Protein AF-A0A927Y2B6-F1 (afdb_monomer_lite)

Structure (mmCIF, N/CA/C/O backbone):
data_AF-A0A927Y2B6-F1
#
_entry.id   AF-A0A927Y2B6-F1
#
loop_
_atom_site.group_PDB
_atom_site.id
_atom_site.type_symbol
_atom_site.label_atom_id
_atom_site.label_alt_id
_atom_site.label_comp_id
_atom_site.label_asym_id
_atom_site.label_entity_id
_atom_site.label_seq_id
_atom_site.pdbx_PDB_ins_code
_atom_site.Cartn_x
_atom_site.Cartn_y
_atom_site.Cartn_z
_atom_site.occupancy
_atom_site.B_iso_or_equiv
_atom_site.auth_seq_id
_atom_site.auth_comp_id
_atom_site.auth_asym_id
_atom_site.auth_atom_id
_atom_site.pdbx_PDB_model_num
ATOM 1 N N . MET A 1 1 ? -0.786 -13.698 13.582 1.00 65.38 1 MET A N 1
ATOM 2 C CA . MET A 1 1 ? 0.323 -12.720 13.621 1.00 65.38 1 MET A CA 1
ATOM 3 C C . MET A 1 1 ? 1.302 -12.935 12.470 1.00 65.38 1 MET A C 1
ATOM 5 O O . MET A 1 1 ? 1.531 -11.991 11.744 1.00 65.38 1 MET A O 1
ATOM 9 N N . SER A 1 2 ? 1.795 -14.148 12.196 1.00 82.44 2 SER A N 1
ATOM 10 C CA . SER A 1 2 ? 2.777 -14.386 11.114 1.00 82.44 2 SER A CA 1
ATOM 11 C C . SER A 1 2 ? 2.310 -14.016 9.692 1.00 82.44 2 SER A C 1
ATOM 13 O O . SER A 1 2 ? 3.131 -13.659 8.855 1.00 82.44 2 SER A O 1
ATOM 15 N N . LEU A 1 3 ? 1.000 -14.056 9.417 1.00 90.75 3 LEU A N 1
ATOM 16 C CA . LEU A 1 3 ? 0.441 -13.730 8.095 1.00 90.75 3 LEU A CA 1
ATOM 17 C C . LEU A 1 3 ? 0.601 -12.257 7.695 1.00 90.75 3 LEU A C 1
ATOM 19 O O . LEU A 1 3 ? 0.857 -11.987 6.526 1.00 90.75 3 LEU A O 1
ATOM 23 N N . VAL A 1 4 ? 0.476 -11.311 8.635 1.00 93.31 4 VAL A N 1
ATOM 24 C CA . VAL A 1 4 ? 0.615 -9.881 8.303 1.00 93.31 4 VAL A CA 1
ATOM 25 C C . VAL A 1 4 ? 2.037 -9.574 7.844 1.00 93.31 4 VAL A C 1
ATOM 27 O O . VAL A 1 4 ? 2.218 -8.938 6.815 1.00 93.31 4 VAL A O 1
ATOM 30 N N . ILE A 1 5 ? 3.027 -10.136 8.545 1.00 93.19 5 ILE A N 1
ATOM 31 C CA . ILE A 1 5 ? 4.451 -9.988 8.230 1.00 93.19 5 ILE A CA 1
ATOM 32 C C . ILE A 1 5 ? 4.750 -10.607 6.864 1.00 93.19 5 ILE A C 1
ATOM 34 O O . ILE A 1 5 ? 5.457 -10.019 6.053 1.00 93.19 5 ILE A O 1
ATOM 38 N N . PHE A 1 6 ? 4.183 -11.783 6.579 1.00 94.88 6 PHE A N 1
ATOM 39 C CA . PHE A 1 6 ? 4.330 -12.418 5.273 1.00 94.88 6 PHE A CA 1
ATOM 40 C C . PHE A 1 6 ? 3.824 -11.515 4.136 1.00 94.88 6 PHE A C 1
ATOM 42 O O . PHE A 1 6 ? 4.556 -11.278 3.174 1.00 94.88 6 PHE A O 1
ATOM 49 N N . PHE A 1 7 ? 2.609 -10.967 4.255 1.00 95.88 7 PHE A N 1
ATOM 50 C CA . PHE A 1 7 ? 2.065 -10.076 3.229 1.00 95.88 7 PHE A CA 1
ATOM 51 C C . PHE A 1 7 ? 2.805 -8.743 3.134 1.00 95.88 7 PHE A C 1
ATOM 53 O O . PHE A 1 7 ? 2.970 -8.232 2.032 1.00 95.88 7 PHE A O 1
ATOM 60 N N . GLU A 1 8 ? 3.283 -8.203 4.250 1.00 94.88 8 GLU A N 1
ATOM 61 C CA . GLU A 1 8 ? 4.095 -6.989 4.279 1.00 94.88 8 GLU A CA 1
ATOM 62 C C . GLU A 1 8 ? 5.426 -7.180 3.536 1.00 94.88 8 GLU A C 1
ATOM 64 O O . GLU A 1 8 ? 5.785 -6.366 2.684 1.00 94.88 8 GLU A O 1
ATOM 69 N N . ILE A 1 9 ? 6.122 -8.298 3.768 1.00 95.38 9 ILE A N 1
ATOM 70 C CA . ILE A 1 9 ? 7.358 -8.627 3.044 1.00 95.38 9 ILE A CA 1
ATOM 71 C C . ILE A 1 9 ? 7.073 -8.809 1.551 1.00 95.38 9 ILE A C 1
ATOM 73 O O . ILE A 1 9 ? 7.787 -8.251 0.716 1.00 95.38 9 ILE A O 1
ATOM 77 N N . MET A 1 10 ? 6.016 -9.550 1.195 1.00 96.00 10 MET A N 1
ATOM 78 C CA . MET A 1 10 ? 5.612 -9.685 -0.207 1.00 96.00 10 MET A CA 1
ATOM 79 C C . MET A 1 10 ? 5.349 -8.317 -0.835 1.00 96.00 10 MET A C 1
ATOM 81 O O . MET A 1 10 ? 5.866 -8.023 -1.908 1.00 96.00 10 MET A O 1
ATOM 85 N N . PHE A 1 11 ? 4.584 -7.465 -0.159 1.00 96.62 11 PHE A N 1
ATOM 86 C CA . PHE A 1 11 ? 4.267 -6.121 -0.618 1.00 96.62 11 PHE A CA 1
ATOM 87 C C . PHE A 1 11 ? 5.531 -5.306 -0.929 1.00 96.62 11 PHE A C 1
ATOM 89 O O . PHE A 1 11 ? 5.632 -4.747 -2.023 1.00 96.62 11 PHE A O 1
ATOM 96 N N . VAL A 1 12 ? 6.522 -5.302 -0.033 1.00 95.62 12 VAL A N 1
ATOM 97 C CA . VAL A 1 12 ? 7.794 -4.592 -0.251 1.00 95.62 12 VAL A CA 1
ATOM 98 C C . VAL A 1 12 ? 8.543 -5.141 -1.471 1.00 95.62 12 VAL A C 1
ATOM 100 O O . VAL A 1 12 ? 9.020 -4.362 -2.298 1.00 95.62 12 VAL A O 1
ATOM 103 N N . ILE A 1 13 ? 8.596 -6.467 -1.643 1.00 95.25 13 ILE A N 1
ATOM 104 C CA . ILE A 1 13 ? 9.233 -7.099 -2.811 1.00 95.25 13 ILE A CA 1
ATOM 105 C C . ILE A 1 13 ? 8.522 -6.692 -4.111 1.00 95.25 13 ILE A C 1
ATOM 107 O O . ILE A 1 13 ? 9.174 -6.321 -5.091 1.00 95.25 13 ILE A O 1
ATOM 111 N N . PHE A 1 14 ? 7.187 -6.713 -4.123 1.00 94.62 14 PHE A N 1
ATOM 112 C CA . PHE A 1 14 ? 6.390 -6.323 -5.287 1.00 94.62 14 PHE A CA 1
ATOM 113 C C . PHE A 1 14 ? 6.544 -4.836 -5.625 1.00 94.62 14 PHE A C 1
ATOM 115 O O . PHE A 1 14 ? 6.650 -4.497 -6.805 1.00 94.62 14 PHE A O 1
ATOM 122 N N . ILE A 1 15 ? 6.620 -3.953 -4.623 1.00 95.38 15 ILE A N 1
ATOM 123 C CA . ILE A 1 15 ? 6.958 -2.540 -4.841 1.00 95.38 15 ILE A CA 1
ATOM 124 C C . ILE A 1 15 ? 8.330 -2.404 -5.488 1.00 95.38 15 ILE A C 1
ATOM 126 O O . ILE A 1 15 ? 8.463 -1.644 -6.445 1.00 95.38 15 ILE A O 1
ATOM 130 N N . GLY A 1 16 ? 9.331 -3.143 -5.004 1.00 91.62 16 GLY A N 1
ATOM 131 C CA . GLY A 1 16 ? 10.666 -3.140 -5.595 1.00 91.62 16 GLY A CA 1
ATOM 132 C C . GLY A 1 16 ? 10.625 -3.524 -7.073 1.00 91.62 16 GLY A C 1
ATOM 133 O O . GLY A 1 16 ? 11.117 -2.784 -7.92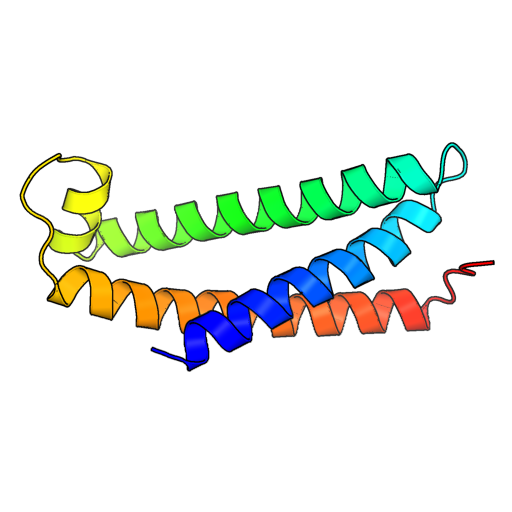1 1.00 91.62 16 GLY A O 1
ATOM 134 N N . TYR A 1 17 ? 9.956 -4.631 -7.400 1.00 90.31 17 TYR A N 1
ATOM 135 C CA . TYR A 1 17 ? 9.837 -5.113 -8.776 1.00 90.31 17 TYR A CA 1
ATOM 136 C C . TYR A 1 17 ? 9.110 -4.121 -9.698 1.00 90.31 17 TYR A C 1
ATOM 138 O O . TYR A 1 17 ? 9.604 -3.776 -10.772 1.00 90.31 17 TYR A O 1
ATOM 146 N N . VAL A 1 18 ? 7.953 -3.612 -9.269 1.00 92.06 18 VAL A N 1
ATOM 147 C CA . VAL A 1 18 ? 7.174 -2.638 -10.049 1.00 92.06 18 VAL A CA 1
ATOM 148 C C . VAL A 1 18 ? 7.926 -1.307 -10.176 1.00 92.06 18 VAL A C 1
ATOM 150 O O . VAL A 1 18 ? 7.919 -0.701 -11.248 1.00 92.06 18 VAL A O 1
ATOM 153 N N . GLY A 1 19 ? 8.616 -0.875 -9.120 1.00 91.00 19 GLY A N 1
ATOM 154 C CA . GLY A 1 19 ? 9.465 0.314 -9.111 1.00 91.00 19 GLY A CA 1
ATOM 155 C C . GLY A 1 19 ? 10.624 0.214 -10.102 1.00 91.00 19 GLY A C 1
ATOM 156 O O . GLY A 1 19 ? 10.861 1.170 -10.839 1.00 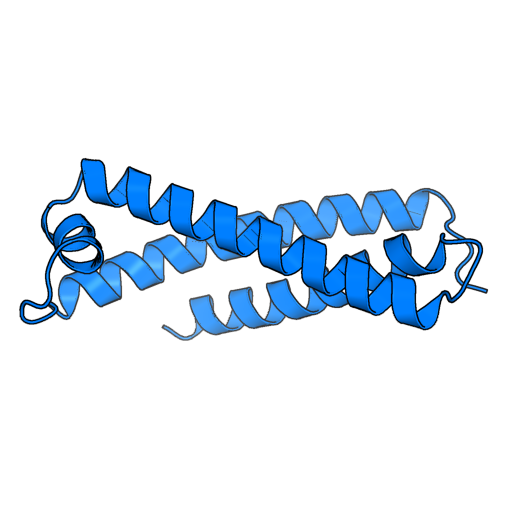91.00 19 GLY A O 1
ATOM 157 N N . ILE A 1 20 ? 11.276 -0.953 -10.191 1.00 89.81 20 ILE A N 1
ATOM 158 C CA . ILE A 1 20 ? 12.304 -1.245 -11.204 1.00 89.81 20 ILE A CA 1
ATOM 159 C C . ILE A 1 20 ? 11.724 -1.110 -12.607 1.00 89.81 20 ILE A C 1
ATOM 161 O O . ILE A 1 20 ? 12.234 -0.319 -13.394 1.00 89.81 20 ILE A O 1
ATOM 165 N N . ILE A 1 21 ? 10.628 -1.808 -12.918 1.00 87.69 21 ILE A N 1
ATOM 166 C CA . ILE A 1 21 ? 10.056 -1.772 -14.273 1.00 87.69 21 ILE A CA 1
ATOM 167 C C . ILE A 1 21 ? 9.660 -0.343 -14.677 1.00 87.69 21 ILE A C 1
ATOM 169 O O . ILE A 1 21 ? 9.921 0.092 -15.799 1.00 87.69 21 ILE A O 1
ATOM 173 N N . LEU A 1 22 ? 9.030 0.407 -13.771 1.00 87.19 22 LEU A N 1
ATOM 174 C CA . LEU A 1 22 ? 8.575 1.766 -14.061 1.00 87.19 22 LEU A CA 1
ATOM 175 C C . LEU A 1 22 ? 9.727 2.769 -14.148 1.00 87.19 22 LEU A C 1
ATOM 177 O O . LEU A 1 22 ? 9.718 3.623 -15.033 1.00 87.19 22 LEU A O 1
ATOM 181 N N . GLY A 1 23 ? 10.716 2.674 -13.260 1.00 84.44 23 GLY A N 1
ATOM 182 C CA . GLY A 1 23 ? 11.858 3.583 -13.248 1.00 84.44 23 GLY A CA 1
ATOM 183 C C . GLY A 1 23 ? 12.844 3.334 -14.385 1.00 84.44 23 GLY A C 1
ATOM 184 O O . GLY A 1 23 ? 13.397 4.290 -14.927 1.00 84.44 23 GLY A O 1
ATOM 185 N N . TYR A 1 24 ? 13.017 2.080 -14.810 1.00 83.62 24 TYR A N 1
ATOM 186 C CA . TYR A 1 24 ? 13.915 1.732 -15.913 1.00 83.62 24 TYR A CA 1
ATOM 187 C C . TYR A 1 24 ? 13.407 2.214 -17.280 1.00 83.62 24 TYR A C 1
ATOM 189 O O . TYR A 1 24 ? 14.197 2.427 -18.197 1.00 83.62 24 TYR A O 1
ATOM 197 N N . LYS A 1 25 ? 12.099 2.489 -17.400 1.00 75.81 25 LYS A N 1
ATOM 198 C CA . LYS A 1 25 ? 11.495 3.140 -18.574 1.00 75.81 25 LYS A CA 1
ATOM 199 C C . LYS A 1 25 ? 11.976 4.592 -18.775 1.00 75.81 25 LYS A C 1
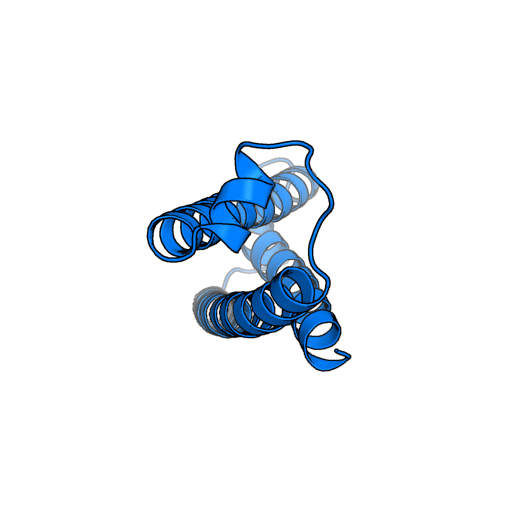ATOM 201 O O . LYS A 1 25 ? 11.739 5.176 -19.831 1.00 75.81 25 LYS A O 1
ATOM 206 N N . SER A 1 26 ? 12.613 5.207 -17.777 1.00 72.94 26 SER A N 1
ATOM 207 C CA . SER A 1 26 ? 13.091 6.590 -17.864 1.00 72.94 26 SER A CA 1
ATOM 208 C C . SER A 1 26 ? 14.347 6.722 -18.736 1.00 72.94 26 SER A C 1
ATOM 210 O O . SER A 1 26 ? 15.276 5.924 -18.646 1.00 72.94 26 SER A O 1
ATOM 212 N N . ASN A 1 27 ? 14.405 7.776 -19.555 1.00 67.25 27 ASN A N 1
ATOM 213 C CA . ASN A 1 27 ? 15.481 7.998 -20.532 1.00 67.25 27 ASN A CA 1
ATOM 214 C C . ASN A 1 27 ? 16.810 8.479 -19.912 1.00 67.25 27 ASN A C 1
ATOM 216 O O . ASN A 1 27 ? 17.849 8.415 -20.565 1.00 67.25 27 ASN A O 1
ATOM 220 N N . LYS A 1 28 ? 16.800 9.002 -18.676 1.00 75.19 28 LYS A N 1
ATOM 221 C CA . LYS A 1 28 ? 17.997 9.512 -17.981 1.00 75.19 28 LYS A CA 1
ATOM 222 C C . LYS A 1 28 ? 18.069 8.958 -16.561 1.00 75.19 28 LYS A C 1
ATOM 224 O O . LYS A 1 28 ? 17.061 8.919 -15.864 1.00 75.19 28 LYS A O 1
ATOM 229 N N . ASN A 1 29 ? 19.275 8.580 -16.131 1.00 78.25 29 ASN A N 1
ATOM 230 C CA . ASN A 1 29 ? 19.575 8.091 -14.780 1.00 78.25 29 ASN A CA 1
ATOM 231 C C . ASN A 1 29 ? 18.625 6.968 -14.312 1.00 78.25 29 ASN A C 1
ATOM 233 O O . ASN A 1 29 ? 18.021 7.067 -13.242 1.00 78.25 29 ASN A O 1
ATOM 237 N N . LYS A 1 30 ? 18.519 5.889 -15.109 1.00 80.75 30 LYS A N 1
ATOM 238 C CA . LYS A 1 30 ? 17.637 4.723 -14.874 1.00 80.75 30 LYS A CA 1
ATOM 239 C C . LYS A 1 30 ? 17.679 4.207 -13.424 1.00 80.75 30 LYS A C 1
ATOM 241 O O . LYS A 1 30 ? 16.639 3.909 -12.838 1.00 80.75 30 LYS A O 1
ATOM 246 N N . MET A 1 31 ? 18.872 4.165 -12.822 1.00 82.62 31 MET A N 1
ATOM 247 C CA . MET A 1 31 ? 19.072 3.731 -11.434 1.00 82.62 31 MET A CA 1
ATOM 248 C C . MET A 1 31 ? 18.393 4.666 -10.422 1.00 82.62 31 MET A C 1
ATOM 250 O O . MET A 1 31 ? 17.623 4.206 -9.582 1.00 82.62 31 MET A O 1
ATOM 254 N N . LEU A 1 32 ? 18.614 5.980 -10.527 1.00 87.19 32 LEU A N 1
ATOM 255 C CA . LEU A 1 32 ? 17.983 6.955 -9.633 1.00 87.19 32 LEU A CA 1
ATOM 256 C C . LEU A 1 32 ? 16.461 6.967 -9.823 1.00 87.19 32 LEU A C 1
ATOM 258 O O . LEU A 1 32 ? 15.717 6.967 -8.846 1.00 87.19 32 LEU A O 1
ATOM 262 N N . SER A 1 33 ? 15.995 6.909 -11.074 1.00 86.44 33 SER A N 1
ATOM 263 C CA . SER A 1 33 ? 14.564 6.878 -11.389 1.00 86.44 33 SER A CA 1
ATOM 264 C C . SER A 1 33 ? 13.861 5.651 -10.799 1.00 86.44 33 SER A C 1
ATOM 266 O O . SER A 1 33 ? 12.716 5.753 -10.371 1.00 86.44 33 SER A O 1
ATOM 268 N N . THR A 1 34 ? 14.540 4.505 -10.743 1.00 89.19 34 THR A N 1
ATOM 269 C CA . THR A 1 34 ? 14.040 3.268 -10.119 1.00 89.19 34 THR A CA 1
ATOM 270 C C . THR A 1 34 ? 13.857 3.415 -8.615 1.00 89.19 34 THR A C 1
ATOM 272 O O . THR A 1 34 ? 12.792 3.088 -8.089 1.00 89.19 34 THR A O 1
ATOM 275 N N . ILE A 1 35 ? 14.864 3.960 -7.930 1.00 90.31 35 ILE A N 1
ATOM 276 C CA . ILE A 1 35 ? 14.813 4.182 -6.481 1.00 90.31 35 ILE A CA 1
ATOM 277 C C . ILE A 1 35 ? 13.675 5.148 -6.139 1.00 90.31 35 ILE A C 1
ATOM 279 O O . ILE A 1 35 ? 12.849 4.855 -5.275 1.00 90.31 35 ILE A O 1
ATOM 283 N N . VAL A 1 36 ? 13.590 6.270 -6.862 1.00 93.19 36 VAL A N 1
ATOM 284 C CA . VAL A 1 36 ? 12.542 7.279 -6.657 1.00 93.19 36 VAL A CA 1
ATOM 285 C C . VAL A 1 36 ? 11.157 6.689 -6.911 1.00 93.19 36 VAL A C 1
ATOM 287 O O . VAL A 1 36 ? 10.243 6.940 -6.130 1.00 93.19 36 VAL A O 1
ATOM 290 N N . MET A 1 37 ? 10.989 5.871 -7.954 1.00 92.31 37 MET A N 1
ATOM 291 C CA . MET A 1 37 ? 9.689 5.281 -8.268 1.00 92.31 37 MET A CA 1
ATOM 292 C C . MET A 1 37 ? 9.246 4.247 -7.227 1.00 92.31 37 MET A C 1
ATOM 294 O O . MET A 1 37 ? 8.086 4.257 -6.818 1.00 92.31 37 MET A O 1
ATOM 298 N N . GLY A 1 38 ? 10.156 3.393 -6.749 1.00 92.62 38 GLY A N 1
ATOM 299 C CA . GLY A 1 38 ? 9.866 2.464 -5.652 1.00 92.62 38 GLY A CA 1
ATOM 300 C C . GLY A 1 38 ? 9.470 3.199 -4.369 1.00 92.62 38 GLY A C 1
ATOM 301 O O . GLY A 1 38 ? 8.456 2.873 -3.751 1.00 92.62 38 GLY A O 1
ATOM 302 N N . PHE A 1 39 ? 10.213 4.251 -4.013 1.00 93.62 39 PHE A N 1
ATOM 303 C CA . PHE A 1 39 ? 9.900 5.085 -2.853 1.00 93.62 39 PHE A CA 1
ATOM 304 C C . PHE A 1 39 ? 8.556 5.815 -2.999 1.00 93.62 39 PHE A C 1
ATOM 306 O O . PHE A 1 39 ? 7.774 5.866 -2.049 1.00 93.62 39 PHE A O 1
ATOM 313 N N . ALA A 1 40 ? 8.254 6.341 -4.188 1.00 94.81 40 ALA A N 1
ATOM 314 C CA . ALA A 1 40 ? 6.985 7.001 -4.472 1.00 94.81 40 ALA A CA 1
ATOM 315 C C . ALA A 1 40 ? 5.802 6.030 -4.346 1.00 94.81 40 ALA A C 1
ATOM 317 O O . ALA A 1 40 ? 4.820 6.352 -3.680 1.00 94.81 40 ALA A O 1
ATOM 318 N N . LEU A 1 41 ? 5.909 4.823 -4.915 1.00 94.81 41 LEU A N 1
ATOM 319 C CA . LEU A 1 41 ? 4.885 3.780 -4.785 1.00 94.81 41 LEU A CA 1
ATOM 320 C C . LEU A 1 41 ? 4.651 3.393 -3.323 1.00 94.81 41 LEU A C 1
ATOM 322 O O . LEU A 1 41 ? 3.502 3.290 -2.895 1.00 94.81 41 LEU A O 1
ATOM 326 N N . TYR A 1 42 ? 5.726 3.227 -2.551 1.00 95.69 42 TYR A N 1
ATOM 327 C CA . TYR A 1 42 ? 5.632 2.932 -1.123 1.00 95.69 42 TYR A CA 1
ATOM 328 C C . TYR A 1 42 ? 4.950 4.065 -0.355 1.00 95.69 42 TYR A C 1
ATOM 330 O O . TYR A 1 42 ? 4.025 3.823 0.413 1.00 95.69 42 TYR A O 1
ATOM 338 N N . SER A 1 43 ? 5.353 5.308 -0.611 1.00 96.19 43 SER A N 1
ATOM 339 C CA . SER A 1 43 ? 4.794 6.488 0.055 1.00 96.19 43 SER A CA 1
ATOM 340 C C . SER A 1 43 ? 3.299 6.639 -0.223 1.00 96.19 43 SER A C 1
ATOM 342 O O . SER A 1 43 ? 2.521 6.866 0.700 1.00 96.19 43 SER A O 1
ATOM 344 N N . VAL A 1 44 ? 2.877 6.442 -1.477 1.00 95.94 44 VAL A N 1
ATOM 345 C CA . VAL A 1 44 ? 1.456 6.452 -1.855 1.00 95.94 44 VAL A CA 1
ATOM 346 C C . VAL A 1 44 ? 0.691 5.358 -1.115 1.00 95.94 44 VAL A C 1
ATOM 348 O O . VAL A 1 44 ? -0.356 5.638 -0.537 1.00 95.94 44 VAL A O 1
ATOM 351 N N . ALA A 1 45 ? 1.217 4.132 -1.081 1.00 95.25 45 ALA A N 1
ATOM 352 C CA . ALA A 1 45 ? 0.582 3.038 -0.359 1.00 95.25 45 ALA A CA 1
ATOM 353 C C . ALA A 1 45 ? 0.464 3.333 1.146 1.00 95.25 45 ALA A C 1
ATOM 355 O O . ALA A 1 45 ? -0.581 3.061 1.728 1.00 95.25 45 ALA A O 1
ATOM 356 N N . GLN A 1 46 ? 1.468 3.957 1.771 1.00 95.19 46 GLN A N 1
ATOM 357 C CA . GLN A 1 46 ? 1.377 4.311 3.190 1.00 95.19 46 GLN A CA 1
ATOM 358 C C . GLN A 1 46 ? 0.381 5.431 3.476 1.00 95.19 46 GLN A C 1
ATOM 360 O O . GLN A 1 46 ? -0.361 5.347 4.453 1.00 95.19 46 GLN A O 1
ATOM 365 N N . ILE A 1 47 ? 0.281 6.431 2.599 1.00 96.06 47 ILE A N 1
ATOM 366 C CA . ILE A 1 47 ? -0.773 7.449 2.697 1.00 96.06 47 ILE A CA 1
ATOM 367 C C . ILE A 1 47 ? -2.155 6.787 2.628 1.00 96.06 47 ILE A C 1
ATOM 369 O O . ILE A 1 47 ? -3.016 7.073 3.458 1.00 96.06 47 ILE A O 1
ATOM 373 N N . VAL A 1 48 ? -2.360 5.860 1.686 1.00 95.88 48 VAL A N 1
ATOM 374 C CA . VAL A 1 48 ? -3.622 5.115 1.567 1.00 95.88 48 VAL A CA 1
ATOM 375 C C . VAL A 1 48 ? -3.892 4.281 2.823 1.00 95.88 48 VAL A C 1
ATOM 377 O O . VAL A 1 48 ? -5.010 4.310 3.333 1.00 95.88 48 VAL A O 1
ATOM 380 N N . THR A 1 49 ? -2.881 3.609 3.379 1.00 94.81 49 THR A N 1
ATOM 381 C CA . THR A 1 49 ? -3.010 2.846 4.631 1.00 94.81 49 THR A CA 1
ATOM 382 C C . THR A 1 49 ? -3.467 3.742 5.780 1.00 94.81 49 THR A C 1
ATOM 384 O O . THR A 1 49 ? -4.414 3.393 6.484 1.00 94.81 49 THR A O 1
ATOM 387 N N . PHE A 1 50 ? -2.854 4.918 5.950 1.00 93.12 50 PHE A N 1
ATOM 388 C CA . PHE A 1 50 ? -3.260 5.864 6.989 1.00 93.12 50 PHE A CA 1
ATOM 389 C C . PHE A 1 50 ? -4.691 6.362 6.797 1.00 93.12 50 PHE A C 1
ATOM 391 O O . PHE A 1 50 ? -5.440 6.421 7.769 1.00 93.12 50 PHE A O 1
ATOM 398 N N . ILE A 1 51 ? -5.101 6.654 5.560 1.00 94.62 51 ILE A N 1
ATOM 399 C CA . ILE A 1 51 ? -6.481 7.049 5.254 1.00 94.62 51 ILE A CA 1
ATOM 400 C C . ILE A 1 51 ? -7.460 5.931 5.634 1.00 94.62 51 ILE A C 1
ATOM 402 O O . ILE A 1 51 ? -8.475 6.203 6.270 1.00 94.62 51 ILE A O 1
ATOM 406 N N . ILE A 1 52 ? -7.158 4.673 5.299 1.00 93.81 52 ILE A N 1
ATOM 407 C CA . ILE A 1 52 ? -8.016 3.530 5.646 1.00 93.81 52 ILE A CA 1
ATOM 408 C C . ILE A 1 52 ? -8.125 3.373 7.167 1.00 93.81 52 ILE A C 1
ATOM 410 O O . ILE A 1 52 ? -9.229 3.204 7.683 1.00 93.81 52 ILE A O 1
ATOM 414 N N . ILE A 1 53 ? -7.005 3.459 7.893 1.00 92.94 53 ILE A N 1
ATOM 415 C CA . ILE A 1 53 ? -6.997 3.361 9.360 1.00 92.94 53 ILE A CA 1
ATOM 416 C C . ILE A 1 53 ? -7.781 4.519 9.985 1.00 92.94 53 ILE A C 1
ATOM 418 O O . ILE A 1 53 ? -8.554 4.296 10.914 1.00 92.94 53 ILE A O 1
ATOM 422 N N . PHE A 1 54 ? -7.640 5.736 9.459 1.00 91.56 54 PHE A N 1
ATOM 423 C CA . PHE A 1 54 ? -8.394 6.897 9.925 1.00 91.56 54 PHE A CA 1
ATOM 424 C C . PHE A 1 54 ? -9.901 6.715 9.716 1.00 91.56 54 PHE A C 1
ATOM 426 O O . PHE A 1 54 ? -10.677 6.896 10.654 1.00 91.56 54 PHE A O 1
ATOM 433 N N . ILE A 1 55 ? -10.317 6.285 8.517 1.00 93.00 55 ILE A N 1
ATOM 434 C CA . ILE A 1 55 ? -11.722 5.977 8.219 1.00 93.00 55 ILE A CA 1
ATOM 435 C C . ILE A 1 55 ? -12.238 4.894 9.169 1.00 93.00 55 ILE A C 1
ATOM 437 O O . ILE A 1 55 ? -13.332 5.029 9.706 1.00 93.00 55 ILE A O 1
ATOM 441 N N . PHE A 1 56 ? -11.454 3.847 9.430 1.00 90.88 56 PHE A N 1
ATOM 442 C CA . PHE A 1 56 ? -11.827 2.804 10.386 1.00 90.88 56 PHE A CA 1
ATOM 443 C C . PHE A 1 56 ? -11.968 3.348 11.817 1.00 90.88 56 PHE A C 1
ATOM 445 O O . PHE A 1 56 ? -12.904 2.983 12.528 1.00 90.88 56 PHE A O 1
ATOM 452 N N . GLY A 1 57 ? -11.093 4.274 12.216 1.00 90.19 57 GLY A N 1
ATOM 453 C CA . GLY A 1 57 ? -11.183 4.999 13.480 1.00 90.19 57 GLY A CA 1
ATOM 454 C C . GLY A 1 57 ? -12.493 5.770 13.640 1.00 90.19 57 GLY A C 1
ATOM 455 O O . GLY A 1 57 ? -13.058 5.767 14.727 1.00 90.19 57 GLY A O 1
ATOM 456 N N . LEU A 1 58 ? -13.041 6.361 12.570 1.00 89.88 58 LEU A N 1
ATOM 457 C CA . LEU A 1 58 ? -14.323 7.084 12.643 1.00 89.88 58 LEU A CA 1
ATOM 458 C C . LEU A 1 58 ? -15.482 6.192 13.124 1.00 89.88 58 LEU A C 1
ATOM 460 O O . LEU A 1 58 ? -16.439 6.700 13.702 1.00 89.88 58 LEU A O 1
ATOM 464 N N . PHE A 1 59 ? -15.387 4.874 12.922 1.00 90.19 59 PHE A N 1
ATOM 465 C CA . PHE A 1 59 ? -16.385 3.898 13.370 1.00 90.19 59 PHE A CA 1
ATOM 466 C C . PHE A 1 59 ? -16.002 3.181 14.671 1.00 90.19 59 PHE A C 1
ATOM 468 O O . PHE A 1 59 ? -16.851 2.536 15.284 1.00 90.19 59 PHE A O 1
ATOM 475 N N . ASN A 1 60 ? -14.739 3.263 15.097 1.00 88.06 60 ASN A N 1
ATOM 476 C CA . ASN A 1 60 ? -14.240 2.587 16.288 1.00 88.06 60 ASN A CA 1
ATOM 477 C C . ASN A 1 60 ? -13.484 3.575 17.199 1.00 88.06 60 ASN A C 1
ATOM 479 O O . ASN A 1 60 ? -12.318 3.882 16.928 1.00 88.06 60 ASN A O 1
ATOM 483 N N . PRO A 1 61 ? -14.098 4.017 18.315 1.00 86.44 61 PRO A N 1
ATOM 484 C CA . PRO A 1 61 ? -13.493 4.976 19.239 1.00 86.44 61 PRO A CA 1
ATOM 485 C C . PRO A 1 61 ? -12.132 4.523 19.772 1.00 86.44 61 PRO A C 1
ATOM 487 O O . PRO A 1 61 ? -11.221 5.334 19.892 1.00 86.44 61 PRO A O 1
ATOM 490 N N . ASN A 1 62 ? -11.951 3.220 20.014 1.00 86.75 62 ASN A N 1
ATOM 491 C CA . ASN A 1 62 ? -10.682 2.688 20.509 1.00 86.75 62 ASN A CA 1
ATOM 492 C C . ASN A 1 62 ? -9.560 2.845 19.478 1.00 86.75 62 ASN A C 1
ATOM 494 O O . ASN A 1 62 ? -8.416 3.055 19.862 1.00 86.75 62 ASN A O 1
ATOM 498 N N . VAL A 1 63 ? -9.875 2.751 18.181 1.00 86.88 63 VAL A N 1
ATOM 499 C CA . VAL A 1 63 ? -8.908 2.990 17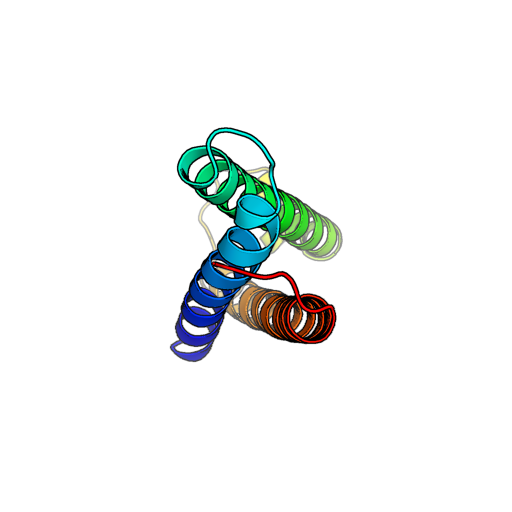.100 1.00 86.88 63 VAL A CA 1
ATOM 500 C C . VAL A 1 63 ? -8.671 4.484 16.901 1.00 86.88 63 VAL A C 1
ATOM 502 O O . VAL A 1 63 ? -7.526 4.889 16.733 1.00 86.88 63 VAL A O 1
ATOM 505 N N . MET A 1 64 ? -9.715 5.315 16.964 1.00 87.81 64 MET A N 1
ATOM 506 C CA . MET A 1 64 ? -9.561 6.773 16.872 1.00 87.81 64 MET A CA 1
ATOM 507 C C . MET A 1 64 ? -8.714 7.336 18.017 1.00 87.81 64 MET A C 1
ATOM 509 O O . MET A 1 64 ? -7.901 8.235 17.807 1.00 87.81 64 MET A O 1
ATOM 513 N N . ASN A 1 65 ? -8.840 6.770 19.216 1.00 86.69 65 ASN A N 1
ATOM 514 C CA . ASN A 1 65 ? -8.026 7.156 20.362 1.00 86.69 65 ASN A CA 1
ATOM 515 C C . ASN A 1 65 ? -6.530 6.918 20.116 1.00 86.69 65 ASN A C 1
ATOM 517 O O . ASN A 1 65 ? -5.725 7.699 20.609 1.00 86.69 65 ASN A O 1
ATOM 521 N N . LEU A 1 66 ? -6.145 5.935 19.290 1.00 82.81 66 LEU A N 1
ATOM 522 C CA . LEU A 1 66 ? -4.739 5.735 18.901 1.00 82.81 66 LEU A CA 1
ATOM 523 C C . LEU A 1 66 ? -4.181 6.874 18.043 1.00 82.81 66 LEU A C 1
ATOM 525 O O . LEU A 1 66 ? -2.969 7.047 17.970 1.00 82.81 66 LEU A O 1
ATOM 529 N N . ILE A 1 67 ? -5.055 7.611 17.361 1.00 82.44 67 ILE A N 1
ATOM 530 C CA . ILE A 1 67 ? -4.680 8.719 16.482 1.00 82.44 67 ILE A CA 1
ATOM 531 C C . ILE A 1 67 ? -4.695 10.038 17.264 1.00 82.44 67 ILE A C 1
ATOM 533 O O . ILE A 1 67 ? -3.807 10.867 17.084 1.00 82.44 67 ILE A O 1
ATOM 537 N N . ASN A 1 68 ? -5.688 10.226 18.139 1.00 81.25 68 ASN A N 1
ATOM 538 C CA . ASN A 1 68 ? -5.9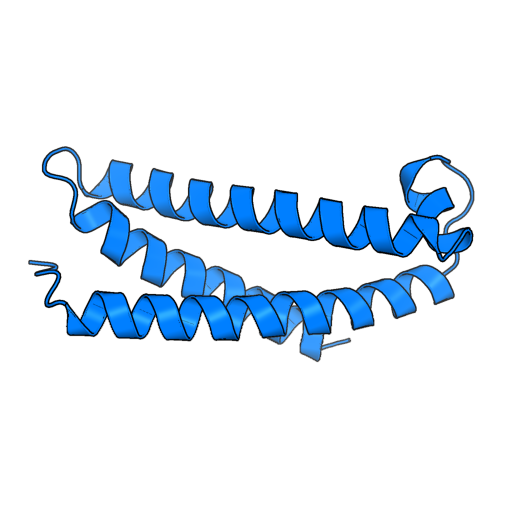56 11.514 18.785 1.00 81.25 68 ASN A CA 1
ATOM 539 C C . ASN A 1 68 ? -5.450 11.635 20.228 1.00 81.25 68 ASN A C 1
ATOM 541 O O . ASN A 1 68 ? -5.393 12.749 20.746 1.00 81.25 68 ASN A O 1
ATOM 545 N N . THR A 1 69 ? -5.124 10.532 20.906 1.00 76.81 69 THR A N 1
ATOM 546 C CA . THR A 1 69 ? -4.793 10.546 22.340 1.00 76.81 69 THR A CA 1
ATOM 547 C C . THR A 1 69 ? -3.522 9.760 22.645 1.00 76.81 69 THR A C 1
ATOM 549 O O . THR A 1 69 ? -3.162 8.827 21.934 1.00 76.81 69 THR A O 1
ATOM 552 N N . THR A 1 70 ? -2.844 10.121 23.736 1.00 65.94 70 THR A N 1
ATOM 553 C CA . THR A 1 70 ? -1.669 9.409 24.272 1.00 65.94 70 THR A CA 1
ATOM 554 C C . THR A 1 70 ? -2.030 8.435 25.399 1.00 65.94 70 THR A C 1
ATOM 556 O O . THR A 1 70 ? -1.160 8.039 26.174 1.00 65.94 70 THR A O 1
ATOM 559 N N . GLU A 1 71 ? -3.312 8.091 25.551 1.00 66.69 71 GLU A N 1
ATOM 560 C CA . GLU A 1 71 ? -3.770 7.167 26.591 1.00 66.69 71 GLU A CA 1
ATOM 561 C C . GLU A 1 71 ? -3.283 5.729 26.349 1.00 66.69 71 GLU A C 1
ATOM 563 O O . GLU A 1 71 ? -2.825 5.364 25.263 1.00 66.69 71 GLU A O 1
ATOM 568 N N . ALA A 1 72 ? -3.362 4.901 27.394 1.00 65.06 72 ALA A N 1
ATOM 569 C CA . ALA A 1 72 ? -2.871 3.530 27.365 1.00 65.06 72 ALA A CA 1
ATOM 570 C C . ALA A 1 72 ? -3.554 2.705 26.258 1.00 65.06 72 ALA A C 1
ATOM 572 O O . ALA A 1 72 ? -4.767 2.495 26.250 1.00 65.06 72 ALA A O 1
ATOM 573 N N . ILE A 1 73 ? -2.739 2.209 25.327 1.00 73.38 73 ILE A N 1
ATOM 574 C CA . ILE A 1 73 ? -3.179 1.443 24.162 1.00 73.38 73 ILE A CA 1
ATOM 575 C C . ILE A 1 73 ? -3.692 0.066 24.600 1.00 73.38 73 ILE A C 1
ATOM 577 O O . ILE A 1 73 ? -2.949 -0.740 25.162 1.00 73.38 73 ILE A O 1
ATOM 581 N N . ASN A 1 74 ? -4.951 -0.240 24.281 1.00 83.25 74 ASN A N 1
ATOM 582 C CA . ASN A 1 74 ? -5.524 -1.564 24.517 1.00 83.25 74 ASN A CA 1
ATOM 583 C C . ASN A 1 74 ? -4.953 -2.599 23.518 1.00 83.25 74 ASN A C 1
ATOM 585 O O . ASN A 1 74 ? -4.976 -2.402 22.299 1.00 83.25 74 ASN A O 1
ATOM 589 N N . ILE A 1 75 ? -4.482 -3.737 24.039 1.00 85.62 75 ILE A N 1
ATOM 590 C CA . ILE A 1 75 ? -3.958 -4.879 23.270 1.00 85.62 75 ILE A CA 1
ATOM 591 C C . ILE A 1 75 ? -4.986 -5.407 22.256 1.00 85.62 75 ILE A C 1
ATOM 593 O O . ILE A 1 75 ? -4.616 -5.846 21.164 1.00 85.62 75 ILE A O 1
ATOM 597 N N . GLU A 1 76 ? -6.275 -5.373 22.585 1.00 88.44 76 GLU A N 1
ATOM 598 C CA . GLU A 1 76 ? -7.347 -5.803 21.682 1.00 88.44 76 GLU A CA 1
ATOM 599 C C . GLU A 1 76 ? -7.420 -4.926 20.430 1.00 88.44 76 GLU A C 1
ATOM 601 O O . GLU A 1 76 ? -7.552 -5.445 19.320 1.00 88.44 76 GLU A O 1
ATOM 606 N N . THR A 1 77 ? -7.229 -3.613 20.584 1.00 87.81 77 THR A N 1
ATOM 607 C CA . THR A 1 77 ? -7.182 -2.666 19.466 1.00 87.81 77 THR A CA 1
ATOM 608 C C . THR A 1 77 ? -5.991 -2.948 18.551 1.00 87.81 77 THR A C 1
ATOM 610 O O . THR A 1 77 ? -6.138 -2.934 17.330 1.00 87.81 77 THR A O 1
ATOM 613 N N . ILE A 1 78 ? -4.826 -3.291 19.115 1.00 88.31 78 ILE A N 1
ATOM 614 C CA . ILE A 1 78 ? -3.649 -3.692 18.325 1.00 88.31 78 ILE A CA 1
ATOM 615 C C . ILE A 1 78 ? -3.952 -4.961 17.520 1.00 88.31 78 ILE A C 1
ATOM 617 O O . ILE A 1 78 ? -3.673 -5.016 16.323 1.00 88.31 78 ILE A O 1
ATOM 621 N N . LYS A 1 79 ? -4.551 -5.985 18.145 1.00 90.19 79 LYS A N 1
ATOM 622 C CA . LYS A 1 79 ? -4.916 -7.231 17.446 1.00 90.19 79 LYS A CA 1
ATOM 623 C C . LYS A 1 79 ? -5.880 -6.964 16.292 1.00 90.19 79 LYS A C 1
ATOM 625 O O . LYS A 1 79 ? -5.679 -7.504 15.206 1.00 90.19 79 LYS A O 1
ATOM 630 N N . LEU A 1 80 ? -6.887 -6.120 16.514 1.00 90.50 80 LEU A N 1
ATOM 631 C CA . LEU A 1 80 ? -7.832 -5.703 15.481 1.00 90.50 80 LEU A CA 1
ATOM 632 C C . LEU A 1 80 ? -7.111 -5.020 14.310 1.00 90.50 80 LEU A C 1
ATOM 634 O O . LEU A 1 80 ? -7.314 -5.409 13.160 1.00 90.50 80 LEU A O 1
ATOM 638 N N . LEU A 1 81 ? -6.216 -4.068 14.592 1.00 90.62 81 LEU A N 1
ATOM 639 C CA . LEU A 1 81 ? -5.433 -3.383 13.562 1.00 90.62 81 LEU A CA 1
ATOM 640 C C . LEU A 1 81 ? -4.535 -4.332 12.767 1.00 90.62 81 LEU A C 1
ATOM 642 O O . LEU A 1 81 ? -4.421 -4.169 11.558 1.00 90.62 81 LEU A O 1
ATOM 646 N N . LEU A 1 82 ? -3.947 -5.353 13.394 1.00 91.94 82 LEU A N 1
ATOM 647 C CA . LEU A 1 82 ? -3.149 -6.355 12.677 1.00 91.94 82 LEU A CA 1
ATOM 648 C C . 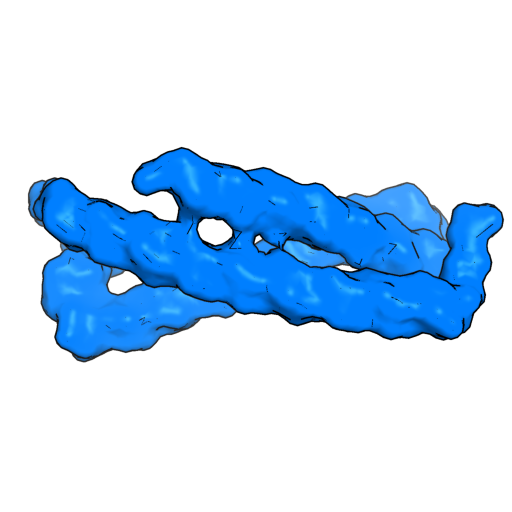LEU A 1 82 ? -3.993 -7.173 11.686 1.00 91.94 82 LEU A C 1
ATOM 650 O O . LEU A 1 82 ? -3.515 -7.504 10.597 1.00 91.94 82 LEU A O 1
ATOM 654 N N . TYR A 1 83 ? -5.248 -7.486 12.022 1.00 91.62 83 TYR A N 1
ATOM 655 C CA . TYR A 1 83 ? -6.165 -8.136 11.079 1.00 91.62 83 TYR A CA 1
ATOM 656 C C . TYR A 1 83 ? -6.548 -7.207 9.925 1.00 91.62 83 TYR A C 1
ATOM 658 O O . TYR A 1 83 ? -6.510 -7.629 8.769 1.00 91.62 83 TYR A O 1
ATOM 666 N N . VAL A 1 84 ? -6.840 -5.935 10.214 1.00 92.19 84 VAL A N 1
ATOM 667 C CA . VAL A 1 84 ? -7.113 -4.926 9.178 1.00 92.19 84 VAL A CA 1
ATOM 668 C C . VAL A 1 84 ? -5.899 -4.757 8.258 1.00 92.19 84 VAL A C 1
ATOM 670 O O . VAL A 1 84 ? -6.037 -4.835 7.039 1.00 92.19 84 VAL A O 1
ATOM 673 N N . ALA A 1 85 ? -4.697 -4.628 8.823 1.00 92.75 85 ALA A N 1
ATOM 674 C CA . ALA A 1 85 ? -3.443 -4.528 8.080 1.00 92.75 85 ALA A CA 1
ATOM 675 C C . ALA A 1 85 ? -3.198 -5.751 7.187 1.00 92.75 85 ALA A C 1
ATOM 677 O O . ALA A 1 85 ? -2.745 -5.603 6.055 1.00 92.75 85 ALA A O 1
ATOM 678 N N . THR A 1 86 ? -3.559 -6.954 7.648 1.00 94.69 86 THR A N 1
ATOM 679 C CA . THR A 1 86 ? -3.487 -8.173 6.825 1.00 94.69 86 THR A CA 1
ATOM 680 C C . THR A 1 86 ? -4.347 -8.030 5.564 1.00 94.69 86 THR A C 1
ATOM 682 O O . THR A 1 86 ? -3.876 -8.326 4.467 1.00 94.69 86 THR A O 1
ATOM 685 N N . GLY A 1 87 ? -5.580 -7.530 5.699 1.00 94.56 87 GLY A N 1
ATOM 686 C CA . GLY A 1 87 ? -6.468 -7.268 4.562 1.00 94.56 87 GLY A CA 1
ATOM 687 C C . GLY A 1 87 ? -5.928 -6.192 3.615 1.00 94.56 87 GLY A C 1
ATOM 688 O O . GLY A 1 87 ? -5.946 -6.378 2.397 1.00 94.56 87 GLY A O 1
ATOM 689 N N . ILE A 1 88 ? -5.388 -5.101 4.168 1.00 95.75 88 ILE A N 1
ATOM 690 C CA . ILE A 1 88 ? -4.767 -4.019 3.390 1.00 95.75 88 ILE A CA 1
ATOM 691 C C . ILE A 1 88 ? -3.586 -4.560 2.577 1.00 95.75 88 ILE A C 1
ATOM 693 O O . ILE A 1 88 ? -3.585 -4.437 1.351 1.00 95.75 88 ILE A O 1
ATOM 697 N N . TYR A 1 89 ? -2.617 -5.221 3.216 1.00 96.19 89 TYR A N 1
ATOM 698 C CA . TYR A 1 89 ? -1.436 -5.732 2.521 1.00 96.19 89 TYR A CA 1
ATOM 699 C C . TYR A 1 89 ? -1.779 -6.811 1.494 1.00 96.19 89 TYR A C 1
ATOM 701 O O . TYR A 1 89 ? -1.218 -6.802 0.399 1.00 96.19 89 TYR A O 1
ATOM 709 N N . PHE A 1 90 ? -2.745 -7.687 1.784 1.00 95.81 90 PHE A N 1
ATOM 710 C CA . PHE A 1 90 ? -3.254 -8.631 0.791 1.00 95.81 90 PHE A CA 1
ATOM 711 C C . PHE A 1 90 ? -3.786 -7.909 -0.459 1.00 95.81 90 PHE A C 1
ATOM 713 O O . PHE A 1 90 ? -3.423 -8.268 -1.583 1.00 95.81 90 PHE A O 1
ATOM 720 N N . SER A 1 91 ? -4.586 -6.850 -0.279 1.00 96.38 91 SER A N 1
ATOM 721 C CA . SER A 1 91 ? -5.102 -6.058 -1.402 1.00 96.38 91 SER A CA 1
ATOM 722 C C . SER A 1 91 ? -3.982 -5.391 -2.209 1.00 96.38 91 SER A C 1
ATOM 724 O O . SER A 1 91 ? -4.004 -5.433 -3.441 1.00 96.38 91 SER A O 1
ATOM 726 N N . TYR A 1 92 ? -2.953 -4.858 -1.542 1.00 96.62 92 TYR A N 1
ATOM 727 C CA . TYR A 1 92 ? -1.802 -4.259 -2.214 1.00 96.62 92 TYR A CA 1
ATOM 728 C C . TYR A 1 92 ? -1.005 -5.276 -3.020 1.00 96.62 92 TYR A C 1
ATOM 730 O O . TYR A 1 92 ? -0.652 -4.990 -4.162 1.00 96.62 92 TYR A O 1
ATOM 738 N N . VAL A 1 93 ? -0.759 -6.468 -2.471 1.00 96.44 93 VAL A N 1
ATOM 739 C CA . VAL A 1 93 ? -0.075 -7.550 -3.192 1.00 96.44 93 VAL A CA 1
ATOM 740 C C . VAL A 1 93 ? -0.845 -7.919 -4.460 1.00 96.44 93 VAL A C 1
ATOM 742 O O . VAL A 1 93 ? -0.241 -8.016 -5.527 1.00 96.44 93 VAL A O 1
ATOM 745 N N . VAL A 1 94 ? -2.174 -8.053 -4.388 1.00 96.50 94 VAL A N 1
ATOM 746 C CA . VAL A 1 94 ? -3.010 -8.352 -5.564 1.00 96.50 94 VAL A CA 1
ATOM 747 C C . VAL A 1 94 ? -2.922 -7.233 -6.607 1.00 96.50 94 VAL A C 1
ATOM 749 O O . VAL A 1 94 ? -2.677 -7.506 -7.784 1.00 96.50 94 VAL A O 1
ATOM 752 N N . ILE A 1 95 ? -3.075 -5.970 -6.196 1.00 95.62 95 ILE A N 1
ATOM 753 C CA . ILE A 1 95 ? -3.008 -4.811 -7.100 1.00 95.62 95 ILE A CA 1
ATOM 754 C C . ILE A 1 95 ? -1.632 -4.726 -7.772 1.00 95.62 95 ILE A C 1
ATOM 756 O O . ILE A 1 95 ? -1.547 -4.596 -8.995 1.00 95.62 95 ILE A O 1
ATOM 760 N N . LEU A 1 96 ? -0.551 -4.837 -6.997 1.00 94.88 96 LEU A N 1
ATOM 761 C CA . LEU A 1 96 ? 0.817 -4.769 -7.510 1.00 94.88 96 LEU A CA 1
ATOM 762 C C . LEU A 1 96 ? 1.155 -5.954 -8.411 1.00 94.88 96 LEU A C 1
ATOM 764 O O . LEU A 1 96 ? 1.839 -5.763 -9.413 1.00 94.88 96 LEU A O 1
ATOM 768 N N . TYR A 1 97 ? 0.648 -7.153 -8.120 1.00 94.19 97 TYR A N 1
ATOM 769 C CA . TYR A 1 97 ? 0.794 -8.306 -9.004 1.00 94.19 97 TYR A CA 1
ATOM 770 C C . TYR A 1 97 ? 0.149 -8.048 -10.371 1.00 94.19 97 TYR A C 1
ATOM 772 O O . TYR A 1 97 ? 0.778 -8.260 -11.411 1.00 94.19 97 TYR A O 1
ATOM 780 N N . LEU A 1 98 ? -1.086 -7.535 -10.388 1.00 93.50 98 LEU A N 1
ATOM 781 C CA . LEU A 1 98 ? -1.790 -7.208 -11.630 1.00 93.50 98 LEU A CA 1
ATOM 782 C C . LEU A 1 98 ? -1.078 -6.095 -12.411 1.00 93.50 98 LEU A C 1
ATOM 784 O O . LEU A 1 98 ? -0.918 -6.202 -13.631 1.00 93.50 98 LEU A O 1
ATOM 788 N N . LEU A 1 99 ? -0.617 -5.049 -11.719 1.00 91.69 99 LEU A N 1
ATOM 789 C CA . LEU A 1 99 ? 0.163 -3.967 -12.320 1.00 91.69 99 LEU A CA 1
ATOM 790 C C . LEU A 1 99 ? 1.484 -4.484 -12.894 1.00 91.69 99 LEU A C 1
ATOM 792 O O . LEU A 1 99 ? 1.778 -4.221 -14.058 1.00 91.69 99 LEU A O 1
ATOM 796 N N . GLY A 1 100 ? 2.240 -5.261 -12.120 1.00 89.94 100 GLY A N 1
ATOM 797 C CA . GLY A 1 100 ? 3.504 -5.860 -12.537 1.00 89.94 100 GLY A CA 1
ATOM 798 C C . GLY A 1 100 ? 3.337 -6.744 -13.769 1.00 89.94 100 GLY A C 1
ATOM 799 O O . GLY A 1 100 ? 4.032 -6.544 -14.761 1.00 89.94 100 GLY A O 1
ATOM 800 N N . LYS A 1 101 ? 2.342 -7.640 -13.771 1.00 90.12 101 LYS A N 1
ATOM 801 C CA . LYS A 1 101 ? 2.017 -8.487 -14.930 1.00 90.12 101 LYS A CA 1
ATOM 802 C C . LYS A 1 101 ? 1.676 -7.656 -16.169 1.00 90.12 101 LYS A C 1
ATOM 804 O O . LYS A 1 101 ? 2.146 -7.950 -17.265 1.00 90.12 101 LYS A O 1
ATOM 809 N N . LYS A 1 102 ? 0.875 -6.596 -16.014 1.00 89.19 102 LYS A N 1
ATOM 810 C CA . LYS A 1 102 ? 0.502 -5.701 -17.121 1.00 89.19 102 LYS A CA 1
ATOM 811 C C . LYS A 1 102 ? 1.702 -4.923 -17.665 1.00 89.19 102 LYS A C 1
ATOM 813 O O . LYS A 1 102 ? 1.774 -4.702 -18.871 1.00 89.19 102 LYS A O 1
ATOM 818 N N . LEU A 1 103 ? 2.610 -4.487 -16.794 1.00 85.75 103 LEU A N 1
ATOM 819 C CA . LEU A 1 103 ? 3.824 -3.770 -17.180 1.00 85.75 103 LEU A CA 1
ATOM 820 C C . LEU A 1 103 ? 4.818 -4.690 -17.893 1.00 85.75 103 LEU A C 1
ATOM 822 O O . LEU A 1 103 ? 5.344 -4.301 -18.932 1.00 85.75 103 LEU A O 1
ATOM 826 N N . LEU A 1 104 ? 4.994 -5.917 -17.401 1.00 83.25 104 LEU A N 1
ATOM 827 C CA . LEU A 1 104 ? 5.842 -6.928 -18.029 1.00 83.25 104 LEU A CA 1
ATOM 828 C C . LEU A 1 104 ? 5.325 -7.303 -19.428 1.00 83.25 104 LEU A C 1
ATOM 830 O O . LEU A 1 104 ? 6.074 -7.269 -20.399 1.00 83.25 104 LEU A O 1
ATOM 834 N N . ASN A 1 105 ? 4.017 -7.549 -19.562 1.00 82.75 105 ASN A N 1
ATOM 835 C CA . ASN A 1 105 ? 3.388 -7.880 -20.847 1.00 82.75 105 ASN A CA 1
ATOM 836 C C . ASN A 1 105 ? 3.448 -6.743 -21.880 1.00 82.75 105 ASN A C 1
ATOM 838 O O . ASN A 1 105 ? 3.276 -6.989 -23.069 1.00 82.75 105 ASN A O 1
ATOM 842 N N . ARG A 1 106 ? 3.658 -5.493 -21.449 1.00 75.81 106 ARG A N 1
ATOM 843 C CA . ARG A 1 106 ? 3.821 -4.341 -22.351 1.00 75.81 106 ARG A CA 1
ATOM 844 C C . ARG A 1 106 ? 5.223 -4.240 -22.955 1.00 75.81 106 ARG A C 1
ATOM 846 O O . ARG A 1 106 ? 5.478 -3.271 -23.664 1.00 75.81 106 ARG A O 1
ATOM 853 N N . GLY A 1 107 ? 6.103 -5.210 -22.693 1.00 62.34 107 GLY A N 1
ATOM 854 C CA . GLY A 1 107 ? 7.426 -5.273 -23.307 1.00 62.34 107 GLY A CA 1
ATOM 855 C C . GLY A 1 107 ? 8.295 -4.085 -22.916 1.00 62.34 107 GLY A C 1
ATOM 856 O O . GLY A 1 107 ? 8.955 -3.500 -23.770 1.00 62.34 107 GLY A O 1
ATOM 857 N N . VAL A 1 108 ? 8.261 -3.676 -21.641 1.00 60.12 108 VAL A N 1
ATOM 858 C CA . VAL A 1 108 ? 9.276 -2.746 -21.134 1.00 60.12 108 VAL A CA 1
ATOM 859 C C . VAL A 1 108 ? 10.619 -3.462 -21.277 1.00 60.12 108 VAL A C 1
ATOM 861 O O . VAL A 1 108 ? 10.927 -4.334 -20.472 1.00 60.12 108 VAL A O 1
ATOM 864 N N . ASN A 1 109 ? 11.367 -3.146 -22.338 1.00 57.16 109 ASN A N 1
ATOM 865 C CA . ASN A 1 109 ? 12.728 -3.635 -22.530 1.00 57.16 109 ASN A CA 1
ATOM 866 C C . ASN A 1 109 ? 13.562 -3.134 -21.353 1.00 57.16 109 ASN A C 1
ATOM 868 O O . ASN A 1 109 ? 13.801 -1.933 -21.220 1.00 57.16 109 ASN A O 1
ATOM 872 N N . VAL A 1 110 ? 13.943 -4.062 -20.478 1.00 53.25 110 VAL A N 1
ATOM 873 C CA . VAL A 1 110 ? 14.784 -3.787 -19.308 1.00 53.25 110 VAL A CA 1
ATOM 874 C C . VAL A 1 110 ? 16.276 -3.939 -19.636 1.00 53.25 110 VAL A C 1
ATOM 876 O O . VAL A 1 110 ? 17.087 -3.984 -18.717 1.00 53.25 110 VAL A O 1
ATOM 879 N N . ASP A 1 111 ? 16.631 -3.974 -20.928 1.00 48.09 111 ASP A N 1
ATOM 880 C CA . ASP A 1 111 ? 18.016 -3.972 -21.421 1.00 48.09 111 ASP A CA 1
ATOM 881 C C . ASP A 1 111 ? 18.730 -2.633 -21.112 1.00 48.09 111 ASP A C 1
ATOM 883 O O . ASP A 1 111 ? 18.207 -1.525 -21.416 1.00 48.09 111 ASP A O 1
#

Secondary structure (DSSP, 8-state):
-HHHHHHHHHHHHHHHHHHHHHHHT-SS-HHHHHHHHHHHHHHHHHHHHHHHHHHHHHH-HHHHHHHH--SPPPHHHHHHHHHHHHHHHHHHHHHHHHHHHHHHHTT----

Radius of gyration: 17.16 Å; chains: 1; bounding box: 36×26×51 Å

Sequence (111 aa):
MSLVIFFEIMFVIFIGYVGIILGYKSNKNKMLSTIVMGFALYSVAQIVTFIIIFIFGLFNPNVMNLINTTEAINIETIKLLLYVATGIYFSYVVILYLLGKKLLNRGVNVD

pLDDT: mean 87.48, std 10.13, range [48.09, 96.62]

Foldseek 3Di:
DVLLVVLVVLLLVLLLLLLLLVLCLDPPPSPVSSVVSSVVVVVVLVVVLVVVLCVVCVVPVLSVCVVVHPDDRDPVSVVVVSVVSSVSSVVSSVVSVVSSVVSVVVCSPSD